Protein AF-A0A1C5Z1C2-F1 (afdb_monomer_lite)

Secondary structure (DSSP, 8-state):
-EEEEEEEEEEETTEEEEEEEEES--HHHHHHHHHHHGGG--TT-EEEEEEEETTTTEEEE--BTTB-EEEE-TTS-EEEES----HHHHHHHHHHHHHHHHH--

Radius of gyration: 13.87 Å; chains: 1; bounding box: 31×30×37 Å

Sequence (105 aa):
MKIEEIDNCDDLDDIKVFAILVTDVPSKYVAQAKKIDGKYYKEDCFGIEISYHADEDKYVISSEYDKQLYYVDFNGNWHWLDYTFTQAEKDAAIELCKKDLQKEA

Structure (mmCIF, N/CA/C/O backbone):
data_AF-A0A1C5Z1C2-F1
#
_entry.id   AF-A0A1C5Z1C2-F1
#
loop_
_atom_site.group_PDB
_atom_site.id
_atom_site.type_symbol
_atom_site.label_atom_id
_atom_site.label_alt_id
_atom_site.label_comp_id
_atom_site.label_asym_id
_atom_site.label_entity_id
_atom_site.label_seq_id
_atom_site.pdbx_PDB_ins_code
_atom_site.Cartn_x
_atom_site.Cartn_y
_atom_site.Cartn_z
_atom_site.occupancy
_atom_site.B_iso_or_equiv
_atom_site.auth_seq_id
_atom_site.auth_comp_id
_atom_site.auth_asym_id
_atom_site.auth_atom_id
_atom_site.pdbx_PDB_model_num
ATOM 1 N N . MET A 1 1 ? 5.828 1.779 7.874 1.00 93.94 1 MET A N 1
ATOM 2 C CA . MET A 1 1 ? 4.994 0.591 7.633 1.00 93.94 1 MET A CA 1
ATOM 3 C C . MET A 1 1 ? 5.892 -0.519 7.155 1.00 93.94 1 MET A C 1
ATOM 5 O O . MET A 1 1 ? 6.974 -0.246 6.640 1.00 93.94 1 MET A O 1
ATOM 9 N N . LYS A 1 2 ? 5.480 -1.758 7.374 1.00 96.44 2 LYS A N 1
ATOM 10 C CA . LYS A 1 2 ? 6.218 -2.923 6.907 1.00 96.44 2 LYS A CA 1
ATOM 11 C C . LYS A 1 2 ? 5.511 -3.485 5.678 1.00 96.44 2 LYS A C 1
ATOM 13 O O . LYS A 1 2 ? 4.292 -3.598 5.666 1.00 96.44 2 LYS A O 1
ATOM 18 N N . ILE A 1 3 ? 6.294 -3.771 4.643 1.00 97.69 3 ILE A N 1
ATOM 19 C CA . ILE A 1 3 ? 5.843 -4.484 3.447 1.00 97.69 3 ILE A CA 1
ATOM 20 C C . ILE A 1 3 ? 5.882 -5.979 3.781 1.00 97.69 3 ILE A C 1
ATOM 22 O O . ILE A 1 3 ? 6.942 -6.461 4.191 1.00 97.69 3 ILE A O 1
ATOM 26 N N . GLU A 1 4 ? 4.758 -6.688 3.665 1.00 95.94 4 GLU A N 1
ATOM 27 C CA . GLU A 1 4 ? 4.673 -8.113 4.023 1.00 95.94 4 GLU A CA 1
ATOM 28 C C . GLU A 1 4 ? 4.778 -9.025 2.799 1.00 95.94 4 GLU A C 1
ATOM 30 O O . GLU A 1 4 ? 5.830 -9.617 2.557 1.00 95.94 4 GLU A O 1
ATOM 35 N N . GLU A 1 5 ? 3.694 -9.145 2.033 1.00 96.56 5 GLU A N 1
ATOM 36 C CA . GLU A 1 5 ? 3.564 -10.099 0.935 1.00 96.56 5 GLU A CA 1
ATOM 37 C C . GLU A 1 5 ? 2.649 -9.572 -0.179 1.00 96.56 5 GLU A C 1
ATOM 39 O O . GLU A 1 5 ? 1.900 -8.613 0.017 1.00 96.56 5 GLU A O 1
ATOM 44 N N . ILE A 1 6 ? 2.747 -10.183 -1.362 1.00 96.75 6 ILE A N 1
ATOM 45 C CA . ILE A 1 6 ? 1.833 -9.924 -2.478 1.00 96.75 6 ILE A CA 1
ATOM 46 C C . ILE A 1 6 ? 0.531 -10.656 -2.158 1.00 96.75 6 ILE A C 1
ATOM 48 O O . ILE A 1 6 ? 0.543 -11.875 -1.998 1.00 96.75 6 ILE A O 1
ATOM 52 N N . ASP A 1 7 ? -0.559 -9.904 -2.059 1.00 94.62 7 ASP A N 1
ATOM 53 C CA . ASP A 1 7 ? -1.907 -10.426 -1.817 1.00 94.62 7 ASP A CA 1
ATOM 54 C C . ASP A 1 7 ? -2.575 -10.837 -3.137 1.00 94.62 7 ASP A C 1
ATOM 56 O O . ASP A 1 7 ? -3.143 -11.922 -3.253 1.00 94.62 7 ASP A O 1
ATOM 60 N N . ASN A 1 8 ? -2.430 -10.001 -4.171 1.00 94.12 8 ASN A N 1
ATOM 61 C CA . ASN A 1 8 ? -2.907 -10.296 -5.519 1.00 94.12 8 ASN A CA 1
ATOM 62 C C . ASN A 1 8 ? -1.936 -9.783 -6.591 1.00 94.12 8 ASN A C 1
ATOM 64 O O . ASN A 1 8 ? -1.229 -8.793 -6.386 1.00 94.12 8 ASN A O 1
ATOM 68 N N . CYS A 1 9 ? -1.941 -10.447 -7.745 1.00 95.06 9 CYS A N 1
ATOM 69 C CA . CYS A 1 9 ? -1.223 -10.032 -8.943 1.00 95.06 9 CYS A CA 1
ATOM 70 C C . CYS A 1 9 ? -2.140 -10.207 -10.158 1.00 95.06 9 CYS A C 1
ATOM 72 O O . CYS A 1 9 ? -2.497 -11.334 -10.503 1.00 95.06 9 CYS A O 1
ATOM 74 N N . ASP A 1 10 ? -2.517 -9.098 -10.789 1.00 94.31 10 ASP A N 1
ATOM 75 C CA . ASP A 1 10 ? -3.291 -9.099 -12.027 1.00 94.31 10 ASP A CA 1
ATOM 76 C C . ASP A 1 10 ? -2.345 -8.943 -13.223 1.00 94.31 10 ASP A C 1
ATOM 78 O O . ASP A 1 10 ? -1.543 -8.008 -13.283 1.00 94.31 10 ASP A O 1
ATOM 82 N N . ASP A 1 11 ? -2.446 -9.863 -14.182 1.00 92.88 11 ASP A N 1
ATOM 83 C CA . ASP A 1 11 ? -1.672 -9.848 -15.424 1.00 92.88 11 ASP A CA 1
ATOM 84 C C . ASP A 1 11 ? -2.519 -9.255 -16.5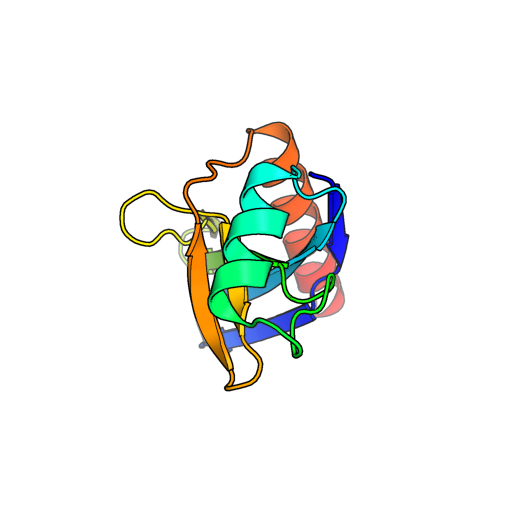59 1.00 92.88 11 ASP A C 1
ATOM 86 O O . ASP A 1 11 ? -3.553 -9.813 -16.940 1.00 92.88 11 ASP A O 1
ATOM 9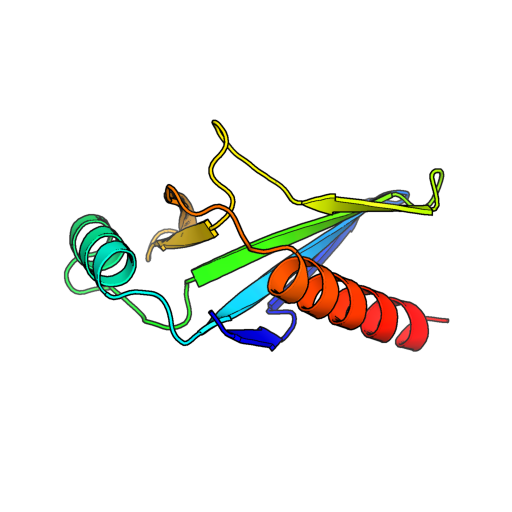0 N N . LEU A 1 12 ? -2.101 -8.090 -17.053 1.00 92.25 12 LEU A N 1
ATOM 91 C CA . LEU A 1 12 ? -2.760 -7.295 -18.087 1.00 92.25 12 LEU A CA 1
ATOM 92 C C . LEU A 1 12 ? -1.834 -7.156 -19.307 1.00 92.25 12 LEU A C 1
ATOM 94 O O . LEU A 1 12 ? -1.572 -6.047 -19.767 1.00 92.25 12 LEU A O 1
ATOM 98 N N . ASP A 1 13 ? -1.340 -8.287 -19.812 1.00 88.88 13 ASP A N 1
ATOM 99 C CA . ASP A 1 13 ? -0.423 -8.412 -20.953 1.00 88.88 13 ASP A CA 1
ATOM 100 C C . ASP A 1 13 ? 0.941 -7.722 -20.733 1.00 88.88 13 ASP A C 1
ATOM 102 O O . ASP A 1 13 ? 1.911 -8.358 -20.322 1.00 88.88 13 ASP A O 1
ATOM 106 N N . ASP A 1 14 ? 1.055 -6.430 -21.045 1.00 92.19 14 ASP A N 1
ATOM 107 C CA . ASP A 1 14 ? 2.284 -5.636 -20.903 1.00 92.19 14 ASP A CA 1
ATOM 108 C C . ASP A 1 14 ? 2.421 -4.977 -19.524 1.00 92.19 14 ASP A C 1
ATOM 110 O O . ASP A 1 14 ? 3.484 -4.440 -19.187 1.00 92.19 14 ASP A O 1
ATOM 114 N N . ILE A 1 15 ? 1.367 -5.054 -18.710 1.00 95.38 15 ILE A N 1
ATOM 115 C CA . ILE A 1 15 ? 1.323 -4.498 -17.363 1.00 95.38 15 ILE A CA 1
ATOM 116 C C . ILE A 1 15 ? 0.974 -5.595 -16.362 1.00 95.38 15 ILE A C 1
ATOM 118 O O . ILE A 1 15 ? -0.045 -6.264 -16.487 1.00 95.38 15 ILE A O 1
ATOM 122 N N . LYS A 1 16 ? 1.770 -5.719 -15.299 1.00 95.88 16 LYS A N 1
ATOM 123 C CA . LYS A 1 16 ? 1.417 -6.521 -14.119 1.00 95.88 16 LYS A CA 1
ATOM 124 C C . LYS A 1 16 ? 1.115 -5.627 -12.934 1.00 95.88 16 LYS A C 1
ATOM 126 O O . LYS A 1 16 ? 1.931 -4.773 -12.599 1.00 95.88 16 LYS A O 1
ATOM 131 N N . VAL A 1 17 ? -0.030 -5.816 -12.290 1.00 97.12 17 VAL A N 1
ATOM 132 C CA . VAL A 1 17 ? -0.481 -5.001 -11.155 1.00 97.12 17 VAL A CA 1
ATOM 133 C C . VAL A 1 17 ? -0.436 -5.831 -9.881 1.00 97.12 17 VAL A C 1
ATOM 135 O O . VAL A 1 17 ? -1.111 -6.844 -9.766 1.00 97.12 17 VAL A O 1
ATOM 138 N N . PHE A 1 18 ? 0.356 -5.389 -8.911 1.00 97.75 18 PHE A N 1
ATOM 139 C CA . PHE A 1 18 ? 0.565 -6.047 -7.629 1.00 97.75 18 PHE A CA 1
ATOM 140 C C . PHE A 1 18 ? -0.163 -5.290 -6.524 1.00 97.75 18 PHE A C 1
ATOM 142 O O . PHE A 1 18 ? 0.155 -4.129 -6.258 1.00 97.75 18 PHE A O 1
ATOM 149 N N . ALA A 1 19 ? -1.067 -5.971 -5.828 1.00 97.50 19 ALA A N 1
ATOM 150 C CA . ALA A 1 19 ? -1.606 -5.538 -4.547 1.00 97.50 19 ALA A CA 1
ATOM 151 C C . ALA A 1 19 ? -0.745 -6.141 -3.429 1.00 97.50 19 ALA A C 1
ATOM 153 O O . ALA A 1 19 ? -0.599 -7.362 -3.337 1.00 97.50 19 ALA A O 1
ATOM 154 N N . ILE A 1 20 ? -0.132 -5.296 -2.600 1.00 98.12 20 ILE A N 1
ATOM 155 C CA . ILE A 1 20 ? 0.842 -5.721 -1.588 1.00 98.12 20 ILE A CA 1
ATOM 156 C C . ILE A 1 20 ? 0.338 -5.342 -0.203 1.00 98.12 20 ILE A C 1
ATOM 158 O O . ILE A 1 20 ? 0.106 -4.163 0.082 1.00 98.12 20 ILE A O 1
ATOM 162 N N . LEU A 1 21 ? 0.232 -6.341 0.672 1.00 97.94 21 LEU A N 1
ATOM 163 C CA . LEU A 1 21 ? -0.182 -6.180 2.059 1.00 97.94 21 LEU A CA 1
ATOM 164 C C . LEU A 1 21 ? 0.857 -5.370 2.845 1.00 97.94 21 LEU A C 1
ATOM 166 O O . LEU A 1 21 ? 2.065 -5.641 2.788 1.00 97.94 21 LEU A O 1
ATOM 170 N N . VAL A 1 22 ? 0.380 -4.404 3.635 1.00 97.69 22 VAL A N 1
ATOM 171 C CA . VAL A 1 22 ? 1.223 -3.638 4.562 1.00 97.69 22 VAL A CA 1
ATOM 172 C C . VAL A 1 22 ? 0.735 -3.742 6.002 1.00 97.69 22 VAL A C 1
ATOM 174 O O . VAL A 1 22 ? -0.457 -3.675 6.291 1.00 97.69 22 VAL A O 1
ATOM 177 N N . THR A 1 23 ? 1.683 -3.846 6.928 1.00 96.62 23 THR A N 1
ATOM 178 C CA . THR A 1 23 ? 1.450 -3.905 8.378 1.00 96.62 23 THR A CA 1
ATOM 179 C C . THR A 1 23 ? 2.171 -2.756 9.087 1.00 96.62 23 THR A C 1
ATOM 181 O O . THR A 1 23 ? 2.755 -1.859 8.460 1.00 96.62 23 THR A O 1
ATOM 184 N N . ASP A 1 24 ? 2.094 -2.727 10.422 1.00 96.69 24 ASP A N 1
ATOM 185 C CA . ASP A 1 24 ? 2.598 -1.627 11.254 1.00 96.69 24 ASP A CA 1
ATOM 186 C C . ASP A 1 24 ? 2.044 -0.263 10.802 1.00 96.69 24 ASP A C 1
ATOM 188 O O . ASP A 1 24 ? 2.740 0.761 10.763 1.00 96.69 24 ASP A O 1
ATOM 192 N N . VAL A 1 25 ? 0.765 -0.268 10.416 1.00 97.69 25 VAL A N 1
ATOM 193 C CA . VAL A 1 25 ? 0.050 0.898 9.902 1.00 97.69 25 VAL A CA 1
ATOM 194 C C . VAL A 1 25 ? -0.097 1.939 11.019 1.00 97.69 25 VAL A C 1
ATOM 196 O O . VAL A 1 25 ? -0.626 1.624 12.091 1.00 97.69 25 VAL A O 1
ATOM 199 N N . PRO A 1 26 ? 0.324 3.204 10.806 1.00 97.69 26 PRO A N 1
ATOM 200 C CA . PRO A 1 26 ? 0.191 4.246 11.814 1.00 97.69 26 PRO A CA 1
ATOM 201 C C . PRO A 1 26 ? -1.247 4.382 12.325 1.00 97.69 26 PRO A C 1
ATOM 203 O O . PRO A 1 26 ? -2.205 4.405 11.549 1.00 97.69 26 PRO A O 1
ATOM 206 N N . SER A 1 27 ? -1.395 4.562 13.640 1.00 97.69 27 SER A N 1
ATOM 207 C CA . SER A 1 27 ? -2.697 4.566 14.327 1.00 97.69 27 SER A CA 1
ATOM 208 C C . SER A 1 27 ? -3.711 5.557 13.747 1.00 97.69 27 SER A C 1
ATOM 210 O O . SER A 1 27 ? -4.915 5.301 13.797 1.00 97.69 27 SER A O 1
ATOM 212 N N . LYS A 1 28 ? -3.249 6.667 13.150 1.00 97.81 28 LYS A N 1
ATOM 213 C CA . LYS A 1 28 ? -4.128 7.628 12.471 1.00 97.81 28 LYS A CA 1
ATOM 214 C C . LYS A 1 28 ? -4.883 7.009 11.288 1.00 97.81 28 LYS A C 1
ATOM 216 O O . LYS A 1 28 ? -6.058 7.315 11.123 1.00 97.81 28 LYS A O 1
ATOM 221 N N . TYR A 1 29 ? -4.256 6.126 10.509 1.00 98.12 29 TYR A N 1
ATOM 222 C CA . TYR A 1 29 ? -4.886 5.457 9.364 1.00 98.12 29 TYR A CA 1
ATOM 223 C C . TYR A 1 29 ? -5.757 4.286 9.816 1.00 98.12 29 TYR A C 1
ATOM 225 O O . TYR A 1 29 ? -6.870 4.130 9.325 1.00 98.12 29 TYR A O 1
ATOM 233 N N . VAL A 1 30 ? -5.328 3.557 10.851 1.00 98.25 30 VAL A N 1
ATOM 234 C CA . VAL A 1 30 ? -6.170 2.558 11.531 1.00 98.25 30 VAL A CA 1
ATOM 235 C C . VAL A 1 30 ? -7.473 3.188 12.032 1.00 98.25 30 VAL A C 1
ATOM 237 O O . VAL A 1 30 ? -8.553 2.629 11.858 1.00 98.25 30 VAL A O 1
ATOM 240 N N . ALA A 1 31 ? -7.405 4.383 12.624 1.00 98.25 31 ALA A N 1
ATOM 241 C CA . ALA A 1 31 ? -8.592 5.108 13.064 1.00 98.25 31 ALA A CA 1
ATOM 242 C C . ALA A 1 31 ? -9.483 5.570 11.896 1.00 98.25 31 ALA A C 1
ATOM 244 O O . ALA A 1 31 ? -10.699 5.631 12.068 1.00 98.25 31 ALA A O 1
ATOM 245 N N . GLN A 1 32 ? -8.913 5.896 10.730 1.00 98.00 32 GLN A N 1
ATOM 246 C CA . GLN A 1 32 ? -9.686 6.208 9.522 1.00 98.00 32 GLN A CA 1
ATOM 247 C C . GLN A 1 32 ? -10.410 4.961 8.994 1.00 98.00 32 GLN A C 1
ATOM 249 O O . GLN A 1 32 ? -11.626 5.007 8.830 1.00 98.00 32 GLN A O 1
ATOM 254 N N . ALA A 1 33 ? -9.717 3.830 8.849 1.00 98.06 33 ALA A N 1
ATOM 255 C CA . ALA A 1 33 ? -10.322 2.566 8.423 1.00 98.06 33 ALA A CA 1
ATOM 256 C C . ALA A 1 33 ? -11.440 2.098 9.366 1.00 98.06 33 ALA A C 1
ATOM 258 O O . ALA A 1 33 ? -12.524 1.733 8.922 1.00 98.06 33 ALA A O 1
ATOM 259 N N . LYS A 1 34 ? -11.251 2.222 10.687 1.00 98.31 34 LYS A N 1
ATOM 260 C CA . LYS A 1 34 ? -12.311 1.933 11.670 1.00 98.31 34 LYS A CA 1
ATOM 261 C C . LYS A 1 34 ? -13.539 2.836 11.532 1.00 98.31 34 LYS A C 1
ATOM 263 O O . LYS A 1 34 ? -14.632 2.417 11.895 1.00 98.31 34 LYS A O 1
ATOM 268 N N . LYS A 1 35 ? -13.390 4.069 11.034 1.00 98.25 35 LYS A N 1
ATOM 269 C CA . LYS A 1 35 ? -14.536 4.945 10.728 1.00 98.25 35 LYS A CA 1
ATOM 270 C C . LYS A 1 35 ? -15.237 4.539 9.435 1.00 98.25 35 LYS A C 1
ATOM 272 O O . LYS A 1 35 ? -16.450 4.684 9.365 1.00 98.25 35 LYS A O 1
ATOM 277 N N . ILE A 1 36 ? -14.478 4.059 8.451 1.00 97.62 36 ILE A N 1
ATOM 278 C CA . ILE A 1 36 ? -14.992 3.573 7.166 1.00 97.62 36 ILE A CA 1
ATOM 279 C C . ILE A 1 36 ? -15.801 2.286 7.373 1.00 97.62 36 ILE A C 1
ATOM 281 O O . ILE A 1 36 ? -16.954 2.212 6.963 1.00 97.62 36 ILE A O 1
ATOM 285 N N . ASP A 1 37 ? -15.224 1.304 8.068 1.00 98.00 37 ASP A N 1
ATOM 286 C CA . ASP A 1 37 ? -15.732 -0.076 8.080 1.00 98.00 37 ASP A CA 1
ATOM 287 C C . ASP A 1 37 ? -16.396 -0.484 9.409 1.00 98.00 37 ASP A C 1
ATOM 289 O O . ASP A 1 37 ? -17.044 -1.527 9.544 1.00 98.00 37 ASP A O 1
ATOM 293 N N . GLY A 1 38 ? -16.256 0.356 10.439 1.00 97.44 38 GLY A N 1
ATOM 294 C CA . GLY A 1 38 ? -16.904 0.174 11.732 1.00 97.44 38 GLY A CA 1
ATOM 295 C C . GLY A 1 38 ? -16.601 -1.189 12.353 1.00 97.44 38 GLY A C 1
ATOM 296 O O . GLY A 1 38 ? -15.458 -1.515 12.667 1.00 97.44 38 GLY A O 1
ATOM 297 N N . LYS A 1 39 ? -17.654 -1.989 12.554 1.00 97.38 39 LYS A N 1
ATOM 298 C CA . LYS A 1 39 ? -17.560 -3.326 13.162 1.00 97.38 39 LYS A CA 1
ATOM 299 C C . LYS A 1 39 ? -16.940 -4.387 12.244 1.00 97.38 39 LYS A C 1
ATOM 301 O O . LYS A 1 39 ? -16.639 -5.468 12.739 1.00 97.38 39 LYS A O 1
ATOM 306 N N . TYR A 1 40 ? -16.819 -4.113 10.945 1.00 98.19 40 TYR A N 1
ATOM 307 C CA . TYR A 1 40 ? -16.246 -5.042 9.969 1.00 98.19 40 TYR A CA 1
ATOM 308 C C . TYR A 1 40 ? -14.765 -4.787 9.696 1.00 98.19 40 TYR A C 1
ATOM 310 O O . TYR A 1 40 ? -14.160 -5.565 8.970 1.00 98.19 40 TYR A O 1
ATOM 318 N N . TYR A 1 41 ? -14.193 -3.751 10.320 1.00 98.12 41 TYR A N 1
ATOM 319 C CA . TYR A 1 41 ? -12.778 -3.428 10.221 1.00 98.12 41 TYR A CA 1
ATOM 320 C C . TYR A 1 41 ? -11.889 -4.659 10.417 1.00 98.12 41 TYR A C 1
ATOM 322 O O . TYR A 1 41 ? -12.029 -5.378 11.415 1.00 98.12 41 TYR A O 1
ATOM 330 N N . LYS A 1 42 ? -10.919 -4.822 9.518 1.00 96.88 42 LYS A N 1
ATOM 331 C CA . LYS A 1 42 ? -9.833 -5.790 9.656 1.00 96.88 42 LYS A CA 1
ATOM 332 C C . LYS A 1 42 ? -8.477 -5.127 9.450 1.00 96.88 42 LYS A C 1
ATOM 334 O O . LYS A 1 42 ? -8.349 -4.130 8.746 1.00 96.88 42 LYS A O 1
ATOM 339 N N . GLU A 1 43 ? -7.463 -5.649 10.125 1.00 95.12 43 GLU A N 1
ATOM 340 C CA . GLU A 1 43 ? -6.111 -5.083 10.082 1.00 95.12 43 GLU A CA 1
ATOM 341 C C . GLU A 1 43 ? -5.321 -5.474 8.828 1.00 95.12 43 GLU A C 1
ATOM 343 O O . GLU A 1 43 ? -4.396 -4.758 8.461 1.00 95.12 43 GLU A O 1
ATOM 348 N N . ASP A 1 44 ? -5.722 -6.549 8.152 1.00 95.44 44 ASP A N 1
ATOM 349 C CA . ASP A 1 44 ? -5.087 -7.134 6.968 1.00 95.44 44 ASP A CA 1
ATOM 350 C C . ASP A 1 44 ? -5.643 -6.593 5.637 1.00 95.44 44 ASP A C 1
ATOM 352 O O . ASP A 1 44 ? -5.376 -7.149 4.581 1.00 95.44 44 ASP A O 1
ATOM 356 N N . CYS A 1 45 ? -6.401 -5.491 5.658 1.00 97.38 45 CYS A N 1
ATOM 357 C CA . CYS A 1 45 ? -6.984 -4.890 4.449 1.00 97.38 45 CYS A CA 1
ATOM 358 C C . CYS A 1 45 ? -6.254 -3.629 3.959 1.00 97.38 45 CYS A C 1
ATOM 360 O O . CYS A 1 45 ? -6.790 -2.891 3.131 1.00 97.38 45 CYS A O 1
ATOM 362 N N . PHE A 1 46 ? -5.059 -3.344 4.483 1.00 98.31 46 PHE A N 1
ATOM 363 C CA . PHE A 1 46 ? -4.232 -2.221 4.039 1.00 98.31 46 PHE A CA 1
ATOM 364 C C . PHE A 1 46 ? -3.192 -2.661 3.020 1.00 98.31 46 PHE A C 1
ATOM 366 O O . PHE A 1 46 ? -2.544 -3.688 3.203 1.00 98.31 46 PHE A O 1
ATOM 373 N N . GLY A 1 47 ? -2.927 -1.823 2.021 1.00 97.94 47 GLY A N 1
ATOM 374 C CA . GLY A 1 47 ? -1.858 -2.126 1.083 1.00 97.94 47 GLY A CA 1
ATOM 375 C C . GLY A 1 47 ? -1.353 -0.959 0.253 1.00 97.94 47 GLY A C 1
ATOM 376 O O . GLY A 1 47 ? -1.791 0.188 0.380 1.00 97.94 47 GLY A O 1
ATOM 377 N N . ILE A 1 48 ? -0.381 -1.291 -0.584 1.00 97.94 48 ILE A N 1
ATOM 378 C CA . ILE A 1 48 ? 0.156 -0.462 -1.659 1.00 97.94 48 ILE A CA 1
ATOM 379 C C . ILE A 1 48 ? -0.045 -1.212 -2.972 1.00 97.94 48 ILE A C 1
ATOM 381 O O . ILE A 1 48 ? 0.171 -2.421 -3.032 1.00 97.94 48 ILE A O 1
ATOM 385 N N . GLU A 1 49 ? -0.457 -0.497 -4.014 1.00 97.75 49 GLU A N 1
ATOM 386 C CA . GLU A 1 49 ? -0.563 -1.055 -5.359 1.00 97.75 49 GLU A CA 1
ATOM 387 C C . GLU A 1 49 ? 0.608 -0.564 -6.220 1.00 97.75 49 GLU A C 1
ATOM 389 O O . GLU A 1 49 ? 0.940 0.629 -6.230 1.00 97.75 49 GLU A O 1
ATOM 394 N N . ILE A 1 50 ? 1.265 -1.497 -6.908 1.00 97.62 50 ILE A N 1
ATOM 395 C CA . ILE A 1 50 ? 2.397 -1.231 -7.798 1.00 97.62 50 ILE A CA 1
ATOM 396 C C . ILE A 1 50 ? 2.128 -1.892 -9.141 1.00 97.62 50 ILE A C 1
ATOM 398 O O . ILE A 1 50 ? 1.846 -3.081 -9.196 1.00 97.62 50 ILE A O 1
ATOM 402 N N . SER A 1 51 ? 2.280 -1.146 -10.227 1.00 97.06 51 SER A N 1
ATOM 403 C CA . SER A 1 51 ? 2.272 -1.675 -11.589 1.00 97.06 51 SER A CA 1
ATOM 404 C C . SER A 1 51 ? 3.696 -1.815 -12.124 1.00 97.06 51 SER A C 1
ATOM 406 O O . SER A 1 51 ? 4.527 -0.921 -11.962 1.00 97.06 51 SER A O 1
ATOM 408 N N . TYR A 1 52 ? 3.989 -2.946 -12.756 1.00 97.38 52 TYR A N 1
ATOM 409 C CA . TYR A 1 52 ? 5.180 -3.163 -13.567 1.00 97.38 52 TYR A CA 1
ATOM 410 C C . TYR A 1 52 ? 4.803 -3.064 -15.043 1.00 97.38 52 TYR A C 1
ATOM 412 O O . TYR A 1 52 ? 3.982 -3.844 -15.514 1.00 97.38 52 TYR A O 1
ATOM 420 N N . HIS A 1 53 ? 5.413 -2.117 -15.746 1.00 96.06 53 HIS A N 1
ATOM 421 C CA . HIS A 1 53 ? 5.281 -1.903 -17.184 1.00 96.06 53 HIS A CA 1
ATOM 422 C C . HIS A 1 53 ? 6.472 -2.568 -17.880 1.00 96.06 53 HIS A C 1
ATOM 424 O O . HIS A 1 53 ? 7.609 -2.102 -17.740 1.00 96.06 53 HIS A O 1
ATOM 430 N N . ALA A 1 54 ? 6.235 -3.686 -18.567 1.00 92.25 54 ALA A N 1
ATOM 431 C CA . ALA A 1 54 ? 7.293 -4.531 -19.126 1.00 92.25 54 ALA A CA 1
ATOM 432 C C . ALA A 1 54 ? 7.985 -3.905 -20.349 1.00 92.25 54 ALA A C 1
ATOM 434 O O . ALA A 1 54 ? 9.165 -4.151 -20.595 1.00 92.25 54 ALA A O 1
ATOM 435 N N . ASP A 1 55 ? 7.266 -3.081 -21.104 1.00 93.50 55 ASP A N 1
ATOM 436 C CA . ASP A 1 55 ? 7.759 -2.338 -22.264 1.00 93.50 55 ASP A CA 1
ATOM 437 C C . ASP A 1 55 ? 8.763 -1.235 -21.884 1.00 93.50 55 ASP A C 1
ATOM 439 O O . A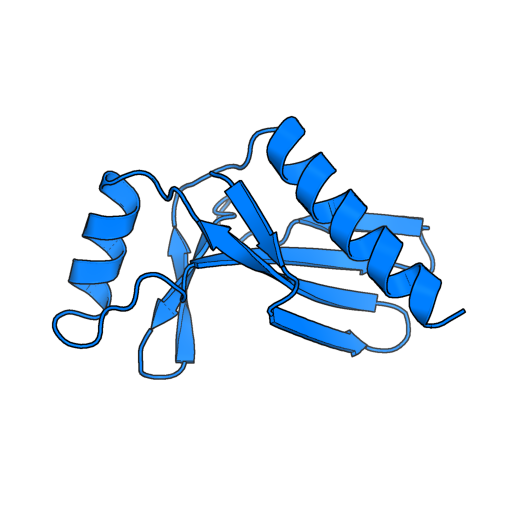SP A 1 55 ? 9.753 -1.018 -22.589 1.00 93.50 55 ASP A O 1
ATOM 443 N N . GLU A 1 56 ? 8.532 -0.572 -20.749 1.00 93.44 56 GLU A N 1
ATOM 444 C CA . GLU A 1 56 ? 9.399 0.472 -20.191 1.00 93.44 56 GLU A CA 1
ATOM 445 C C . GLU A 1 56 ? 10.407 -0.048 -19.149 1.00 93.44 56 GLU A C 1
ATOM 447 O O . GLU A 1 56 ? 11.253 0.721 -18.688 1.00 93.44 56 GLU A O 1
ATOM 452 N N . ASP A 1 57 ? 10.309 -1.323 -18.758 1.00 92.94 57 ASP A N 1
ATOM 453 C CA . ASP A 1 57 ? 11.000 -1.919 -17.603 1.00 92.94 57 ASP A CA 1
ATOM 454 C C . ASP A 1 57 ? 10.891 -1.045 -16.338 1.00 92.94 57 ASP A C 1
ATOM 456 O O . ASP A 1 57 ? 11.879 -0.662 -15.699 1.00 92.94 57 ASP A O 1
ATOM 460 N N . LYS A 1 58 ? 9.657 -0.663 -15.991 1.00 96.12 58 LYS A N 1
ATOM 461 C CA . LYS A 1 58 ? 9.400 0.370 -14.982 1.00 96.12 58 LYS A CA 1
ATOM 462 C C . LYS A 1 58 ? 8.351 -0.044 -13.965 1.00 96.12 58 LYS A C 1
ATOM 464 O O . LYS A 1 58 ? 7.295 -0.557 -14.308 1.00 96.12 58 LYS A O 1
ATOM 469 N N . TYR A 1 59 ? 8.623 0.284 -12.704 1.00 96.81 59 TYR A N 1
ATOM 470 C CA . TYR A 1 59 ? 7.674 0.147 -11.602 1.00 96.81 59 TYR A CA 1
ATOM 471 C C . TYR A 1 59 ? 7.027 1.498 -11.301 1.00 96.81 59 TYR A C 1
ATOM 473 O O . TYR A 1 59 ? 7.721 2.502 -11.104 1.00 96.81 59 TYR A O 1
ATOM 481 N N . VAL A 1 60 ? 5.701 1.522 -11.248 1.00 96.38 60 VAL A N 1
ATOM 482 C CA . VAL A 1 60 ? 4.888 2.703 -10.960 1.00 96.38 60 VAL A CA 1
ATOM 483 C C . VAL A 1 60 ? 4.029 2.412 -9.740 1.00 96.38 60 VAL A C 1
ATOM 485 O O . VAL A 1 60 ? 3.357 1.394 -9.658 1.00 96.38 60 VAL A O 1
ATOM 488 N N . ILE A 1 61 ? 4.062 3.313 -8.763 1.00 96.12 61 ILE A N 1
ATOM 489 C CA . ILE A 1 61 ? 3.221 3.201 -7.570 1.00 96.12 61 ILE A CA 1
ATOM 490 C C . ILE A 1 61 ? 1.901 3.885 -7.865 1.00 96.12 61 ILE A C 1
ATOM 492 O O . ILE A 1 61 ? 1.889 5.076 -8.195 1.00 96.12 61 ILE A O 1
ATOM 496 N N . SER A 1 62 ? 0.812 3.148 -7.707 1.00 94.75 62 SER A N 1
ATOM 497 C CA . SER A 1 62 ? -0.524 3.684 -7.894 1.00 94.75 62 SER A CA 1
ATOM 498 C C . SER A 1 62 ? -0.835 4.746 -6.849 1.00 94.75 62 SER A C 1
ATOM 500 O O . SER A 1 62 ? -0.413 4.685 -5.688 1.00 94.75 62 SER A O 1
ATOM 502 N N . SER A 1 63 ? -1.575 5.762 -7.280 1.00 93.44 63 SER A N 1
ATOM 503 C CA . SER A 1 63 ? -2.060 6.794 -6.378 1.00 93.44 63 SER A CA 1
ATOM 504 C C . SER A 1 63 ? -3.362 7.401 -6.866 1.00 93.44 63 SER A C 1
ATOM 506 O O . SER A 1 63 ? -3.527 7.633 -8.063 1.00 93.44 63 SER A O 1
ATOM 508 N N . GLU A 1 64 ? -4.249 7.728 -5.930 1.00 92.25 64 GLU A N 1
ATOM 509 C CA . GLU A 1 64 ? -5.477 8.473 -6.205 1.00 92.25 64 GLU A CA 1
ATOM 510 C C . GLU A 1 64 ? -5.451 9.796 -5.434 1.00 92.25 64 GLU A C 1
ATOM 512 O O . GLU A 1 64 ? -5.410 9.810 -4.204 1.00 92.25 64 GLU A O 1
ATOM 517 N N . TYR A 1 65 ? -5.443 10.931 -6.141 1.00 89.56 65 TYR A N 1
ATOM 518 C CA . TYR A 1 65 ? -5.291 12.262 -5.52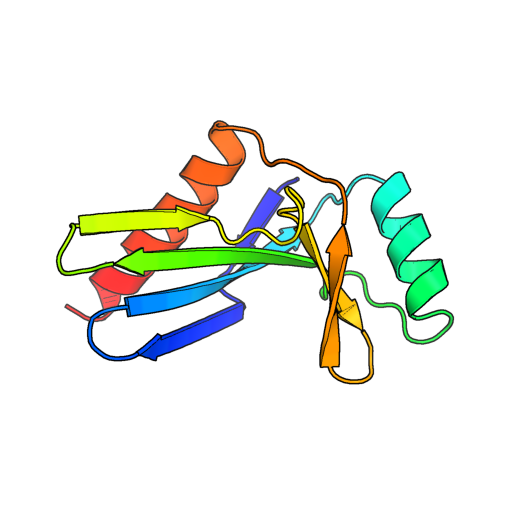9 1.00 89.56 65 TYR A CA 1
ATOM 519 C C . TYR A 1 65 ? -4.071 12.356 -4.581 1.00 89.56 65 TYR A C 1
ATOM 521 O O . TYR A 1 65 ? -4.203 12.807 -3.443 1.00 89.56 65 TYR A O 1
ATOM 529 N N . ASP A 1 66 ? -2.903 11.885 -5.038 1.00 89.50 66 ASP A N 1
ATOM 530 C CA . ASP A 1 66 ? -1.621 11.833 -4.301 1.00 89.50 66 ASP A CA 1
ATOM 531 C C . ASP A 1 66 ? -1.578 10.878 -3.086 1.00 89.50 66 ASP A C 1
ATOM 533 O O . ASP A 1 66 ? -0.605 10.853 -2.325 1.00 89.50 66 ASP A O 1
ATOM 537 N N . LYS A 1 67 ? -2.612 10.054 -2.902 1.00 94.81 67 LYS A N 1
ATOM 538 C CA . LYS A 1 67 ? -2.715 9.063 -1.823 1.00 94.81 67 LYS A CA 1
ATOM 539 C C . LYS A 1 67 ? -2.242 7.702 -2.309 1.00 94.81 67 LYS A C 1
ATOM 541 O O . LYS A 1 67 ? -2.696 7.259 -3.356 1.00 94.81 67 LYS A O 1
ATOM 546 N N . GLN A 1 68 ? -1.360 7.043 -1.560 1.00 96.94 68 GLN A N 1
ATOM 547 C CA . GLN A 1 68 ? -0.711 5.799 -2.005 1.00 96.94 68 GLN A CA 1
ATOM 548 C C . GLN A 1 68 ? -1.074 4.573 -1.161 1.00 96.94 68 GLN A C 1
ATOM 550 O O . GLN A 1 68 ? -0.905 3.448 -1.614 1.00 96.94 68 GLN A O 1
ATOM 555 N N . LEU A 1 69 ? -1.536 4.775 0.076 1.00 98.12 69 LEU A N 1
ATOM 556 C CA . LEU A 1 69 ? -2.024 3.697 0.938 1.00 98.12 69 LEU A CA 1
ATOM 557 C C . LEU A 1 69 ? -3.503 3.482 0.653 1.00 98.12 69 LEU A C 1
ATOM 559 O O . LEU A 1 69 ? -4.269 4.441 0.742 1.00 98.12 69 LEU A O 1
ATOM 563 N N . TYR A 1 70 ? -3.916 2.250 0.394 1.00 97.88 70 TYR A N 1
ATOM 564 C CA . TYR A 1 70 ? -5.331 1.903 0.337 1.00 97.88 70 TYR A CA 1
ATOM 565 C C . TYR A 1 70 ? -5.766 1.127 1.583 1.00 97.88 70 TYR A C 1
ATOM 567 O O . TYR A 1 70 ? -4.956 0.509 2.277 1.00 97.88 70 TYR A O 1
ATOM 575 N N . TYR A 1 71 ? -7.069 1.166 1.850 1.00 98.31 71 TYR A N 1
ATOM 576 C CA . TYR A 1 71 ? -7.790 0.236 2.710 1.00 98.31 71 TYR A CA 1
ATOM 577 C C . TYR A 1 71 ? -8.978 -0.330 1.926 1.00 98.31 71 TYR A C 1
ATOM 579 O O . TYR A 1 71 ? -9.762 0.452 1.385 1.00 98.31 71 TYR A O 1
ATOM 587 N N . VAL A 1 72 ? -9.129 -1.651 1.868 1.00 97.75 72 VAL A N 1
ATOM 588 C CA . VAL A 1 72 ? -10.298 -2.295 1.248 1.00 97.75 72 VAL A CA 1
ATOM 589 C C . VAL A 1 72 ? -11.350 -2.567 2.322 1.00 97.75 72 VAL A C 1
ATOM 591 O O . VAL A 1 72 ? -11.067 -3.234 3.313 1.00 97.75 72 VAL A O 1
ATOM 594 N N . ASP A 1 73 ? -12.559 -2.025 2.161 1.00 98.25 73 ASP A N 1
ATOM 595 C CA . ASP A 1 73 ? -13.650 -2.254 3.118 1.00 98.25 73 ASP A CA 1
ATOM 596 C C . ASP A 1 73 ? -14.326 -3.624 2.944 1.00 98.25 73 ASP A C 1
ATOM 598 O O . ASP A 1 73 ? -14.085 -4.349 1.977 1.00 98.25 73 ASP A O 1
ATOM 602 N N . PHE A 1 74 ? -15.227 -3.976 3.865 1.00 97.69 74 PHE A N 1
ATOM 603 C CA . PHE A 1 74 ? -15.973 -5.237 3.819 1.00 97.69 74 PHE A CA 1
ATOM 604 C C . PHE A 1 74 ? -16.754 -5.482 2.514 1.00 97.69 74 PHE A C 1
ATOM 606 O O . PHE A 1 74 ? -17.029 -6.633 2.172 1.00 97.69 74 PHE A O 1
ATOM 613 N N . ASN A 1 75 ? -17.129 -4.428 1.785 1.00 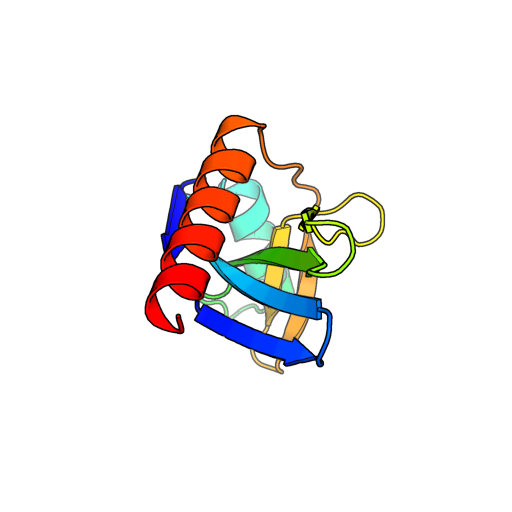97.38 75 ASN A N 1
ATOM 614 C CA . ASN A 1 75 ? -17.849 -4.541 0.516 1.00 97.38 75 ASN A CA 1
ATOM 615 C C . ASN A 1 75 ? -16.902 -4.648 -0.691 1.00 97.38 75 ASN A C 1
ATOM 617 O O . ASN A 1 75 ? -17.382 -4.744 -1.820 1.00 97.38 75 ASN A O 1
ATOM 621 N N . GLY A 1 76 ? -15.586 -4.615 -0.470 1.00 95.81 76 GLY A N 1
ATOM 622 C CA . GLY A 1 76 ? -14.570 -4.624 -1.517 1.00 95.81 76 GLY A CA 1
ATOM 623 C C . GLY A 1 76 ? -14.275 -3.245 -2.109 1.00 95.81 76 GLY A C 1
ATOM 624 O O . GLY A 1 76 ? -13.599 -3.169 -3.133 1.00 95.81 76 GLY A O 1
ATOM 625 N N . ASN A 1 77 ? -14.764 -2.150 -1.510 1.00 97.31 77 ASN A N 1
ATOM 626 C CA . ASN A 1 77 ? -14.441 -0.814 -2.012 1.00 97.31 77 ASN A CA 1
ATOM 627 C C . ASN A 1 77 ? -13.058 -0.386 -1.533 1.00 97.31 77 ASN A C 1
ATOM 629 O O . ASN A 1 77 ? -12.719 -0.532 -0.357 1.00 97.31 77 ASN A O 1
ATOM 633 N N . TRP A 1 78 ? -12.301 0.220 -2.441 1.00 96.38 78 TRP A N 1
ATOM 634 C CA . TRP A 1 78 ? -10.981 0.759 -2.163 1.00 96.38 78 TRP A CA 1
ATOM 635 C C . TRP A 1 78 ? -11.093 2.183 -1.625 1.00 96.38 78 TRP A C 1
ATOM 637 O O . TRP A 1 78 ? -11.747 3.043 -2.215 1.00 96.38 78 TRP A O 1
ATOM 647 N N . HIS A 1 79 ? -10.426 2.439 -0.503 1.00 97.56 79 HIS A N 1
ATOM 648 C CA . HIS A 1 79 ? -10.359 3.749 0.135 1.00 97.56 79 HIS A CA 1
ATOM 649 C C . HIS A 1 79 ? -8.910 4.213 0.206 1.00 97.56 79 HIS A C 1
ATOM 651 O O . HIS A 1 79 ? -8.131 3.714 1.017 1.00 97.56 79 HIS A O 1
ATOM 657 N N . TRP A 1 80 ? -8.551 5.196 -0.615 1.00 97.62 80 TRP A N 1
ATOM 658 C CA . TRP A 1 80 ? -7.206 5.766 -0.616 1.00 97.62 80 TRP A CA 1
ATOM 659 C C . TRP A 1 80 ? -7.018 6.758 0.533 1.00 97.62 80 TRP A C 1
ATOM 661 O O . TRP A 1 80 ? -7.782 7.718 0.701 1.00 97.62 80 TRP A O 1
ATOM 671 N N . LEU A 1 81 ? -5.967 6.534 1.315 1.00 97.06 81 LEU A N 1
ATOM 672 C CA . LEU A 1 81 ? -5.607 7.256 2.528 1.00 97.06 81 LEU A CA 1
ATOM 673 C C . LEU A 1 81 ? -4.370 8.125 2.292 1.00 97.06 81 LEU A C 1
ATOM 675 O O . LEU A 1 81 ? -3.477 7.769 1.528 1.00 97.06 81 LEU A O 1
ATOM 679 N N . ASP A 1 82 ? -4.297 9.261 2.987 1.00 95.12 82 ASP A N 1
ATOM 680 C CA . ASP A 1 82 ? -3.277 10.309 2.842 1.00 95.12 82 ASP A CA 1
ATOM 681 C C . ASP A 1 82 ? -1.893 9.898 3.375 1.00 95.12 82 ASP A C 1
ATOM 683 O O . ASP A 1 82 ? -1.313 10.544 4.250 1.00 95.12 82 ASP A O 1
ATOM 687 N N . TYR A 1 83 ? -1.361 8.778 2.898 1.00 95.56 83 TYR A N 1
ATOM 688 C CA . TYR A 1 83 ? 0.003 8.342 3.143 1.00 95.56 83 TYR A CA 1
ATOM 689 C C . TYR A 1 83 ? 0.796 8.331 1.846 1.00 95.56 83 TYR A C 1
ATOM 691 O O . TYR A 1 83 ? 0.348 7.807 0.826 1.00 95.56 83 TYR A O 1
ATOM 699 N N . THR A 1 84 ? 2.009 8.862 1.932 1.00 95.19 84 THR A N 1
ATOM 700 C CA . THR A 1 84 ? 3.030 8.742 0.900 1.00 95.19 84 THR A CA 1
ATOM 701 C C . THR A 1 84 ? 4.116 7.836 1.451 1.00 95.19 84 THR A C 1
ATOM 703 O O . THR A 1 84 ? 4.714 8.148 2.484 1.00 95.19 84 THR A O 1
ATOM 706 N N . PHE A 1 85 ? 4.381 6.729 0.764 1.0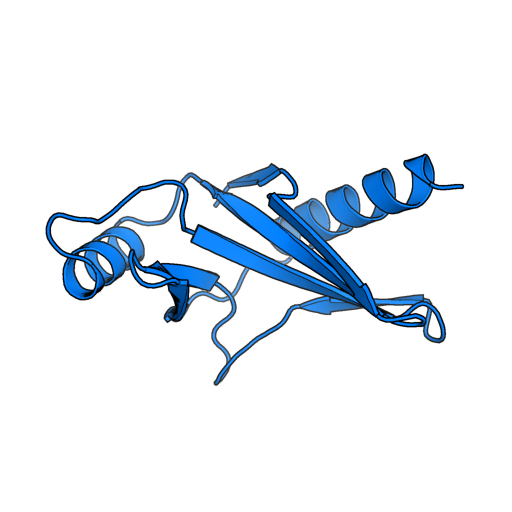0 96.31 85 PHE A N 1
ATOM 707 C CA . PHE A 1 85 ? 5.423 5.798 1.182 1.00 96.31 85 PHE A CA 1
ATOM 708 C C . PHE A 1 85 ? 6.806 6.435 1.038 1.00 96.31 85 PHE A C 1
ATOM 710 O O . PHE A 1 85 ? 7.094 7.172 0.082 1.00 96.31 85 PHE A O 1
ATOM 717 N N . THR A 1 86 ? 7.671 6.146 2.002 1.00 97.00 86 THR A N 1
ATOM 718 C CA . THR A 1 86 ? 9.087 6.510 1.955 1.00 97.00 86 THR A CA 1
ATOM 719 C C . THR A 1 86 ? 9.793 5.737 0.846 1.00 97.00 86 THR A C 1
ATOM 721 O O . THR A 1 86 ? 9.334 4.676 0.431 1.00 97.00 86 THR A O 1
ATOM 724 N N . GLN A 1 87 ? 10.942 6.233 0.378 1.00 96.88 87 GLN A N 1
ATOM 725 C CA . GLN A 1 87 ? 11.694 5.529 -0.665 1.00 96.88 87 GLN A CA 1
ATOM 726 C C . GLN A 1 87 ? 12.060 4.096 -0.246 1.00 96.88 87 GLN A C 1
ATOM 728 O O . GLN A 1 87 ? 11.901 3.179 -1.036 1.00 96.88 87 GLN A O 1
ATOM 733 N N . ALA A 1 88 ? 12.446 3.883 1.015 1.00 97.81 88 ALA A N 1
ATOM 734 C CA . ALA A 1 88 ? 12.803 2.558 1.516 1.00 97.81 88 ALA A CA 1
ATOM 735 C C . ALA A 1 88 ? 11.629 1.561 1.487 1.00 97.81 88 ALA A C 1
ATOM 737 O O . ALA A 1 88 ? 11.822 0.393 1.161 1.00 97.81 88 ALA A O 1
ATOM 738 N N . GLU A 1 89 ? 10.411 2.005 1.809 1.00 97.81 89 GLU A N 1
ATOM 739 C CA . GLU A 1 89 ? 9.219 1.146 1.736 1.00 97.81 89 GLU A CA 1
ATOM 740 C C . GLU A 1 89 ? 8.851 0.826 0.284 1.00 97.81 89 GLU A C 1
ATOM 742 O O . GLU A 1 89 ? 8.496 -0.308 -0.028 1.00 97.81 89 GLU A O 1
ATOM 747 N N . LYS A 1 90 ? 8.987 1.812 -0.609 1.00 97.44 90 LYS A N 1
ATOM 748 C CA . LYS A 1 90 ? 8.767 1.645 -2.050 1.00 97.44 90 LYS A CA 1
ATOM 749 C C . LYS A 1 90 ? 9.745 0.642 -2.650 1.00 97.44 90 LYS A C 1
ATOM 751 O O . LYS A 1 90 ? 9.325 -0.274 -3.347 1.00 97.44 90 LYS A O 1
ATOM 756 N N . ASP A 1 91 ? 11.027 0.780 -2.327 1.00 97.75 91 ASP A N 1
ATOM 757 C CA . ASP A 1 91 ? 12.070 -0.137 -2.782 1.00 97.75 91 ASP A CA 1
ATOM 758 C C . ASP A 1 91 ? 11.804 -1.559 -2.269 1.00 97.75 91 ASP A C 1
ATOM 760 O O . ASP A 1 91 ? 11.900 -2.513 -3.035 1.00 97.75 91 ASP A O 1
ATOM 764 N N . ALA A 1 92 ? 11.394 -1.716 -1.005 1.00 98.00 92 ALA A N 1
ATOM 765 C CA . ALA A 1 92 ? 11.049 -3.022 -0.443 1.00 98.00 92 ALA A CA 1
ATOM 766 C C . ALA A 1 92 ? 9.866 -3.691 -1.168 1.00 98.00 92 ALA A C 1
ATOM 768 O O . ALA A 1 92 ? 9.915 -4.892 -1.433 1.00 98.00 92 ALA A O 1
ATOM 769 N N . ALA A 1 93 ? 8.832 -2.922 -1.517 1.00 97.75 93 ALA A N 1
ATOM 770 C CA . ALA A 1 93 ? 7.689 -3.411 -2.282 1.00 97.75 93 ALA A CA 1
ATOM 771 C C . ALA A 1 93 ? 8.074 -3.791 -3.722 1.00 97.75 93 ALA A C 1
ATOM 773 O O . ALA A 1 93 ? 7.725 -4.873 -4.187 1.00 97.75 93 ALA A O 1
ATOM 774 N N . ILE A 1 94 ? 8.886 -2.972 -4.395 1.00 97.88 94 ILE A N 1
ATOM 775 C CA . ILE A 1 94 ? 9.403 -3.272 -5.740 1.00 97.88 94 ILE A CA 1
ATOM 776 C C . ILE A 1 94 ? 10.275 -4.536 -5.738 1.00 97.88 94 ILE A C 1
ATOM 778 O O . ILE A 1 94 ? 10.164 -5.367 -6.638 1.00 97.88 94 ILE A O 1
ATOM 782 N N . GLU A 1 95 ? 11.136 -4.719 -4.734 1.00 97.56 95 GLU A N 1
ATOM 783 C CA . GLU A 1 95 ? 11.951 -5.935 -4.607 1.00 97.56 95 GLU A CA 1
ATOM 784 C C . GLU A 1 95 ? 11.098 -7.195 -4.421 1.00 97.56 95 GLU A C 1
ATOM 786 O O . GLU A 1 95 ? 11.489 -8.277 -4.864 1.00 97.56 95 GLU A O 1
ATOM 791 N N . LEU A 1 96 ? 9.927 -7.072 -3.795 1.00 97.12 96 LEU A N 1
ATOM 792 C CA . LEU A 1 96 ? 8.973 -8.167 -3.686 1.00 97.12 96 LEU A CA 1
ATOM 793 C C . LEU A 1 96 ? 8.357 -8.507 -5.053 1.00 97.12 96 LEU A C 1
ATOM 795 O O . LEU A 1 96 ? 8.388 -9.675 -5.439 1.00 97.12 96 LEU A O 1
ATOM 799 N N . CYS A 1 97 ? 7.909 -7.502 -5.816 1.00 96.88 97 CYS A N 1
ATOM 800 C CA . CYS A 1 97 ? 7.405 -7.686 -7.184 1.00 96.88 97 CYS A CA 1
ATOM 801 C C . CYS A 1 97 ? 8.448 -8.352 -8.094 1.00 96.88 97 CYS A C 1
ATOM 803 O O . CYS A 1 97 ? 8.147 -9.332 -8.770 1.00 96.88 97 CYS A O 1
ATOM 805 N N . LYS A 1 98 ? 9.704 -7.881 -8.069 1.00 95.94 98 LYS A N 1
ATOM 806 C CA . LYS A 1 98 ? 10.804 -8.459 -8.866 1.00 95.94 98 LYS A CA 1
ATOM 807 C C . LYS A 1 98 ? 11.018 -9.940 -8.579 1.00 95.94 98 LYS A C 1
ATOM 809 O O . LYS A 1 98 ? 11.209 -10.727 -9.503 1.00 95.94 98 LYS A O 1
ATOM 814 N N . LYS A 1 99 ? 11.023 -10.321 -7.297 1.00 95.00 99 LYS A N 1
ATOM 815 C CA . LYS A 1 99 ? 11.187 -11.724 -6.893 1.00 95.00 99 LYS A CA 1
ATOM 816 C C . LYS A 1 99 ? 10.048 -12.589 -7.398 1.00 95.00 99 LYS A C 1
ATOM 818 O O . LYS A 1 99 ? 10.285 -13.755 -7.682 1.00 95.00 99 LYS A O 1
ATOM 823 N N . ASP A 1 100 ? 8.839 -12.048 -7.467 1.00 93.81 100 ASP A N 1
ATOM 824 C CA . ASP A 1 100 ? 7.683 -12.782 -7.962 1.00 93.81 100 ASP A CA 1
ATOM 825 C C . ASP A 1 100 ? 7.750 -12.991 -9.477 1.00 93.81 100 ASP A C 1
ATOM 827 O O . ASP A 1 100 ? 7.694 -14.130 -9.932 1.00 93.81 100 ASP A O 1
ATOM 831 N N . LEU A 1 101 ? 8.066 -11.933 -10.232 1.00 90.44 101 LEU A N 1
ATOM 832 C CA . LEU A 1 101 ? 8.301 -12.007 -11.680 1.00 90.44 101 LEU A CA 1
ATOM 833 C C . LEU A 1 101 ? 9.389 -13.024 -12.059 1.00 90.44 101 LEU A C 1
ATOM 835 O O . LEU A 1 101 ? 9.276 -13.710 -13.069 1.00 90.44 101 LEU A O 1
ATOM 839 N N . GLN A 1 102 ? 10.439 -13.152 -11.245 1.00 87.94 102 GLN A N 1
ATOM 840 C CA . GLN A 1 102 ? 11.514 -14.123 -11.475 1.00 87.94 102 GLN A CA 1
ATOM 841 C C . GLN A 1 102 ? 11.101 -15.581 -11.242 1.00 87.94 102 GLN A C 1
ATOM 843 O O . GLN A 1 102 ? 11.782 -16.469 -11.745 1.00 87.94 102 GLN A O 1
ATOM 848 N N . LYS A 1 103 ? 10.037 -15.859 -10.476 1.00 83.56 103 LYS A N 1
ATOM 849 C CA . LYS A 1 103 ? 9.539 -17.237 -10.291 1.00 83.56 103 LYS A CA 1
ATOM 850 C C . LYS A 1 103 ? 8.799 -17.752 -11.521 1.00 83.56 103 LYS A C 1
ATOM 852 O O . LYS A 1 103 ? 8.651 -18.962 -11.666 1.00 83.56 103 LYS A O 1
ATOM 857 N N . GLU A 1 104 ? 8.287 -16.844 -12.344 1.00 67.44 104 GLU A N 1
ATOM 858 C CA . GLU A 1 104 ? 7.531 -17.174 -13.551 1.00 67.44 104 GLU A CA 1
ATOM 859 C C . GLU A 1 104 ? 8.418 -17.371 -14.793 1.00 67.44 104 GLU A C 1
ATOM 861 O O . GLU A 1 104 ? 7.930 -17.876 -15.805 1.00 67.44 104 GLU A O 1
ATOM 866 N N . ALA A 1 105 ? 9.700 -16.990 -14.718 1.00 60.12 105 ALA A N 1
ATOM 867 C CA . ALA A 1 105 ? 10.695 -17.124 -15.787 1.00 60.12 105 ALA A CA 1
ATOM 868 C C . ALA A 1 105 ? 11.397 -18.494 -15.778 1.00 60.12 105 ALA A C 1
ATOM 870 O O . ALA A 1 105 ? 11.641 -19.031 -16.885 1.00 60.12 105 ALA A O 1
#

pLDDT: mean 95.47, std 5.12, range [60.12, 98.31]

Foldseek 3Di:
DDWDAFPDWDCPPQKIKTWTWDAPDPVVVLVVQCVVAPPQDDRRQKTWMWMQGNVVRDIDTDDDPCFGIWGQYPVRDIDGDRDDDDPVNVVVVVVNVVVVVVVVD